Protein AF-A0A9J7EUW8-F1 (afdb_monomer_lite)

Foldseek 3Di:
DDDDDDDDDDDDPPDPVVPVDDQDPLNVDDPVVNVVVVVVVVVVVVVVVVVVVVVVVVVVVVVVVVVVVVVVVVVVVVVVVVVVVVVVVVVVVVVVVVVVVVVVVVVVVVVVVVVVVVVVVVVVD

Organism: Spodoptera litura (NCBI:txid69820)

pLDDT: mean 85.17, std 17.38, range [38.09, 98.75]

Structure (mmCIF, N/CA/C/O backbone):
data_AF-A0A9J7EUW8-F1
#
_entry.id   AF-A0A9J7EUW8-F1
#
loop_
_atom_site.group_PDB
_atom_site.id
_atom_site.type_symbol
_atom_site.label_atom_id
_atom_site.label_alt_id
_atom_site.label_comp_id
_atom_site.label_asym_id
_atom_site.label_entity_id
_atom_site.label_seq_id
_atom_site.pdbx_PDB_ins_code
_atom_site.Cartn_x
_atom_site.Cartn_y
_atom_site.Cartn_z
_atom_site.occupancy
_atom_site.B_iso_or_equiv
_atom_site.auth_seq_id
_atom_site.auth_comp_id
_atom_site.auth_asym_id
_atom_site.auth_atom_id
_atom_site.pdbx_PDB_model_num
ATOM 1 N N . MET A 1 1 ? 37.094 64.139 -72.182 1.00 39.59 1 MET A N 1
ATOM 2 C CA . MET A 1 1 ? 36.194 64.150 -71.012 1.00 39.59 1 MET A CA 1
ATOM 3 C C . MET A 1 1 ? 35.930 62.700 -70.637 1.00 39.59 1 MET A C 1
ATOM 5 O O . MET A 1 1 ? 35.504 61.953 -71.498 1.00 39.59 1 MET A O 1
ATOM 9 N N . SER A 1 2 ? 36.333 62.350 -69.415 1.00 41.97 2 SER A N 1
ATOM 10 C CA . SER A 1 2 ? 36.181 61.115 -68.625 1.00 41.97 2 SER A CA 1
ATOM 11 C C . SER A 1 2 ? 35.748 59.803 -69.299 1.00 41.97 2 SER A C 1
ATOM 13 O O . SER A 1 2 ? 34.565 59.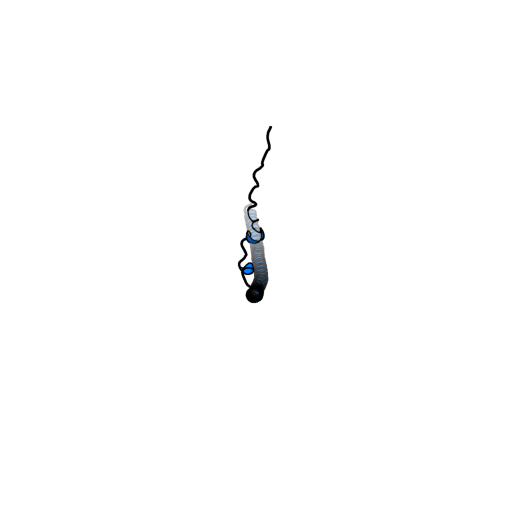580 -69.531 1.00 41.97 2 SER A O 1
ATOM 15 N N . GLU A 1 3 ? 36.700 58.877 -69.438 1.00 38.09 3 GLU A N 1
ATOM 16 C CA . GLU A 1 3 ? 36.446 57.432 -69.425 1.00 38.09 3 GLU A CA 1
ATOM 17 C C . GLU A 1 3 ? 36.535 56.939 -67.974 1.00 38.09 3 GLU A C 1
ATOM 19 O O . GLU A 1 3 ? 37.537 57.153 -67.291 1.00 38.09 3 GLU A O 1
ATOM 24 N N . ALA A 1 4 ? 35.461 56.326 -67.480 1.00 46.88 4 ALA A N 1
ATOM 25 C CA . ALA A 1 4 ? 35.409 55.716 -66.159 1.00 46.88 4 ALA A CA 1
ATOM 26 C C . ALA A 1 4 ? 35.731 54.221 -66.286 1.00 46.88 4 ALA A C 1
ATOM 28 O O . ALA A 1 4 ? 34.871 53.425 -66.652 1.00 46.88 4 ALA A O 1
ATOM 29 N N . THR A 1 5 ? 36.966 53.830 -65.980 1.00 49.69 5 THR A N 1
ATOM 30 C CA . THR A 1 5 ? 37.332 52.420 -65.794 1.00 49.69 5 THR A CA 1
ATOM 31 C C . THR A 1 5 ? 37.075 52.021 -64.344 1.00 49.69 5 THR A C 1
ATOM 33 O O . THR A 1 5 ? 37.819 52.395 -63.437 1.00 49.69 5 THR A O 1
ATOM 36 N N . THR A 1 6 ? 35.993 51.282 -64.121 1.00 44.34 6 THR A N 1
ATOM 37 C CA . THR A 1 6 ? 35.682 50.611 -62.853 1.00 44.34 6 THR A CA 1
ATOM 38 C C . THR A 1 6 ? 36.662 49.447 -62.638 1.00 44.34 6 THR A C 1
ATOM 40 O O . THR A 1 6 ? 36.895 48.694 -63.584 1.00 44.34 6 THR A O 1
ATOM 43 N N . PRO A 1 7 ? 37.253 49.256 -61.443 1.00 47.59 7 PRO A N 1
ATOM 44 C CA . PRO A 1 7 ? 38.149 48.131 -61.205 1.00 47.59 7 PRO A CA 1
ATOM 45 C C . PRO A 1 7 ? 37.349 46.837 -61.014 1.00 47.59 7 PRO A C 1
ATOM 47 O O . PRO A 1 7 ? 36.431 46.770 -60.196 1.00 47.59 7 PRO A O 1
ATOM 50 N N . THR A 1 8 ? 37.725 45.803 -61.766 1.00 45.78 8 THR A N 1
ATOM 51 C CA . THR A 1 8 ? 37.272 44.418 -61.601 1.00 45.78 8 THR A CA 1
ATOM 52 C C . THR A 1 8 ? 37.619 43.932 -60.196 1.00 45.78 8 THR A C 1
ATOM 54 O O . THR A 1 8 ? 38.791 43.758 -59.862 1.00 45.78 8 THR A O 1
ATOM 57 N N . ALA A 1 9 ? 36.599 43.723 -59.365 1.00 47.44 9 ALA A N 1
ATOM 58 C CA . ALA A 1 9 ? 36.744 43.048 -58.086 1.00 47.44 9 ALA A CA 1
ATOM 59 C C . ALA A 1 9 ? 37.072 41.569 -58.337 1.00 47.44 9 ALA A C 1
ATOM 61 O O . ALA A 1 9 ? 36.306 40.854 -58.978 1.00 47.44 9 ALA A O 1
ATOM 62 N N . THR A 1 10 ? 38.225 41.127 -57.840 1.00 49.84 10 THR A N 1
ATOM 63 C CA . THR A 1 10 ? 38.599 39.716 -57.736 1.00 49.84 10 THR A CA 1
ATOM 64 C C . THR A 1 10 ? 37.531 38.977 -56.934 1.00 49.84 10 THR A C 1
ATOM 66 O O . THR A 1 10 ? 37.379 39.212 -55.735 1.00 49.84 10 THR A O 1
ATOM 69 N N . GLU A 1 11 ? 36.781 38.101 -57.597 1.00 47.97 11 GLU A N 1
ATOM 70 C CA . GLU A 1 11 ? 35.831 37.194 -56.961 1.00 47.97 11 GLU A CA 1
ATOM 71 C C . GLU A 1 11 ? 36.620 36.219 -56.076 1.00 47.97 11 GLU A C 1
ATOM 73 O O . GLU A 1 11 ? 37.405 35.399 -56.556 1.00 47.97 11 GLU A O 1
ATOM 78 N N . ALA A 1 12 ? 36.484 36.373 -54.758 1.00 53.88 12 ALA A N 1
ATOM 79 C CA . ALA A 1 12 ? 37.013 35.412 -53.803 1.00 53.88 12 ALA A CA 1
ATOM 80 C C . ALA A 1 12 ? 36.335 34.051 -54.048 1.00 53.88 12 ALA A C 1
ATOM 82 O O . ALA A 1 12 ? 35.129 34.026 -54.304 1.00 53.88 12 ALA A O 1
ATOM 83 N N . PRO A 1 13 ? 37.064 32.922 -53.968 1.00 55.16 13 PRO A N 1
ATOM 84 C CA . PRO A 1 13 ? 36.461 31.611 -54.155 1.00 55.16 13 PRO A CA 1
ATOM 85 C C . PRO A 1 13 ? 35.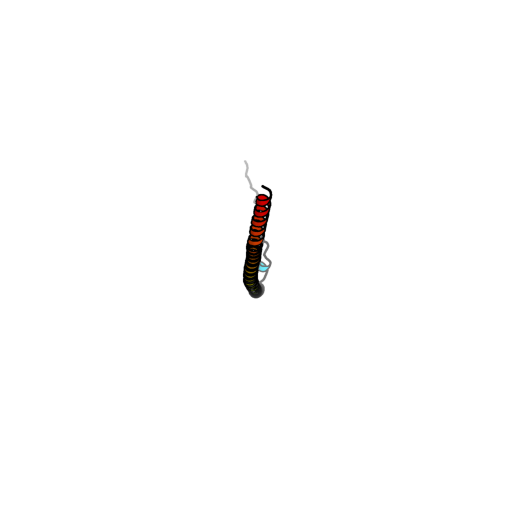354 31.435 -53.115 1.00 55.16 13 PRO A C 1
ATOM 87 O O . PRO A 1 13 ? 35.623 31.497 -51.913 1.00 55.16 13 PRO A O 1
ATOM 90 N N . ALA A 1 14 ? 34.116 31.260 -53.582 1.00 57.59 14 ALA A N 1
ATOM 91 C CA . ALA A 1 14 ? 32.973 30.976 -52.730 1.00 57.59 14 ALA A CA 1
ATOM 92 C C . ALA A 1 14 ? 33.313 29.763 -51.855 1.00 57.59 14 ALA A C 1
ATOM 94 O O . ALA A 1 14 ? 33.478 28.648 -52.355 1.00 57.59 14 ALA A O 1
ATOM 95 N N . LEU A 1 15 ? 33.487 29.998 -50.553 1.00 58.06 15 LEU A N 1
ATOM 96 C CA . LEU A 1 15 ? 33.578 28.930 -49.570 1.00 58.06 15 LEU A CA 1
ATOM 97 C C . LEU A 1 15 ? 32.256 28.165 -49.656 1.00 58.06 15 LEU A C 1
ATOM 99 O O . LEU A 1 15 ? 31.205 28.723 -49.367 1.00 58.06 15 LEU A O 1
ATOM 103 N N . ASP A 1 16 ? 32.314 26.919 -50.127 1.00 61.31 16 ASP A N 1
ATOM 104 C CA . ASP A 1 16 ? 31.178 26.001 -50.164 1.00 61.31 16 ASP A CA 1
ATOM 105 C C . ASP A 1 16 ? 30.594 25.917 -48.744 1.00 61.31 16 ASP A C 1
ATOM 107 O O . ASP A 1 16 ? 31.201 25.320 -47.851 1.00 61.31 16 ASP A O 1
ATOM 111 N N . ASP A 1 17 ? 29.429 26.540 -48.524 1.00 58.59 17 ASP A N 1
ATOM 112 C CA . ASP A 1 17 ? 28.730 26.624 -47.228 1.00 58.59 17 ASP A CA 1
ATOM 113 C C . ASP A 1 17 ? 28.528 25.243 -46.569 1.00 58.59 17 ASP A C 1
ATOM 115 O O . ASP A 1 17 ? 28.298 25.130 -45.363 1.00 58.59 17 ASP A O 1
ATOM 119 N N . ARG A 1 18 ? 28.674 24.157 -47.342 1.00 58.44 18 ARG A N 1
ATOM 120 C CA . ARG A 1 18 ? 28.640 22.766 -46.870 1.00 58.44 18 ARG A CA 1
ATOM 121 C C . ARG A 1 18 ? 29.793 22.380 -45.935 1.00 58.44 18 ARG A C 1
ATOM 123 O O . ARG A 1 18 ? 29.681 21.348 -45.268 1.00 58.44 18 ARG A O 1
ATOM 130 N N . ASP A 1 19 ? 30.863 23.171 -45.864 1.00 56.19 19 ASP A N 1
ATOM 131 C CA . ASP A 1 19 ? 32.008 22.939 -44.970 1.00 56.19 19 ASP A CA 1
ATOM 132 C C . ASP A 1 19 ? 32.023 23.842 -43.721 1.00 56.19 19 ASP A C 1
ATOM 134 O O . ASP A 1 19 ? 32.859 23.643 -42.837 1.00 56.19 19 ASP A O 1
ATOM 138 N N . VAL A 1 20 ? 31.072 24.777 -43.594 1.00 60.00 20 VAL A N 1
ATOM 139 C CA . VAL A 1 20 ? 30.965 25.692 -42.438 1.00 60.00 20 VAL A CA 1
ATOM 140 C C . VAL A 1 20 ? 30.348 25.003 -41.214 1.00 60.00 20 VAL A C 1
ATOM 142 O O . VAL A 1 20 ? 30.592 25.403 -40.074 1.00 60.00 20 VAL A O 1
ATOM 145 N N . GLU A 1 21 ? 29.586 23.926 -41.408 1.00 67.44 21 GLU A N 1
ATOM 146 C CA . GLU A 1 21 ? 28.952 23.229 -40.294 1.00 67.44 21 GLU A CA 1
ATOM 147 C C . GLU A 1 21 ? 29.915 22.215 -39.648 1.00 67.44 21 GLU A C 1
ATOM 149 O O . GLU A 1 21 ? 30.407 21.310 -40.337 1.00 67.44 21 GLU A O 1
ATOM 154 N N . PRO A 1 22 ? 30.171 22.290 -38.322 1.00 68.00 22 PRO A N 1
ATOM 155 C CA . PRO A 1 22 ? 31.006 21.318 -37.630 1.00 68.00 22 PRO A CA 1
ATOM 156 C C . PRO A 1 22 ? 30.479 19.906 -37.888 1.00 68.00 22 PRO A C 1
ATOM 158 O O . PRO A 1 22 ? 29.422 19.506 -37.389 1.00 68.00 22 PRO A O 1
ATOM 161 N N . ARG A 1 23 ? 31.199 19.127 -38.706 1.00 65.25 23 ARG A N 1
ATOM 162 C CA . ARG A 1 23 ? 30.791 17.756 -39.021 1.00 65.25 23 ARG A CA 1
ATOM 163 C C . ARG A 1 23 ? 30.718 16.975 -37.717 1.00 65.25 23 ARG A C 1
ATOM 165 O O . ARG A 1 23 ? 31.746 16.705 -37.094 1.00 65.25 23 ARG A O 1
ATOM 172 N N . THR A 1 24 ? 29.503 16.573 -37.338 1.00 78.38 24 THR A N 1
ATOM 173 C CA . THR A 1 24 ? 29.298 15.681 -36.195 1.00 78.38 24 THR A CA 1
ATOM 174 C C . THR A 1 24 ? 30.211 14.461 -36.346 1.00 78.38 24 THR A C 1
ATOM 176 O O . THR A 1 24 ? 30.476 14.039 -37.479 1.00 78.38 24 THR A O 1
ATOM 179 N N . PRO A 1 25 ? 30.710 13.858 -35.253 1.00 79.44 25 PRO A N 1
ATOM 180 C CA . PRO A 1 25 ? 31.646 12.737 -35.340 1.00 79.44 25 PRO A CA 1
ATOM 181 C C . PRO A 1 25 ? 31.179 11.647 -36.315 1.00 79.44 25 PRO A C 1
ATOM 183 O O . PRO A 1 25 ? 31.968 11.155 -37.114 1.00 79.44 25 PRO A O 1
ATOM 186 N N . MET A 1 26 ? 29.870 11.378 -36.361 1.00 80.06 26 MET A N 1
ATOM 187 C CA . MET A 1 26 ? 29.241 10.428 -37.282 1.00 80.06 26 MET A CA 1
ATOM 188 C C . MET A 1 26 ? 29.332 10.831 -38.765 1.00 80.06 26 MET A C 1
ATOM 190 O O . MET A 1 26 ? 29.499 9.965 -39.623 1.00 80.06 26 MET A O 1
ATOM 194 N N . LYS A 1 27 ? 29.262 12.131 -39.096 1.00 79.56 27 LYS A N 1
ATOM 195 C CA . LYS A 1 27 ? 29.448 12.646 -40.467 1.00 79.56 27 LYS A CA 1
ATOM 196 C C . LYS A 1 27 ? 30.890 12.438 -40.968 1.00 79.56 27 LYS A C 1
ATOM 198 O O . LYS A 1 27 ? 31.079 12.371 -42.178 1.00 79.56 27 LYS A O 1
ATOM 203 N N . ARG A 1 28 ? 31.875 12.277 -40.068 1.00 82.06 28 ARG A N 1
ATOM 204 C CA . ARG A 1 28 ? 33.297 12.017 -40.391 1.00 82.06 28 ARG A CA 1
ATOM 205 C C . ARG A 1 28 ? 33.628 10.539 -40.634 1.00 82.06 28 ARG A C 1
ATOM 207 O O . ARG A 1 28 ? 34.718 10.223 -41.105 1.00 82.06 28 ARG A O 1
ATOM 214 N N . LEU A 1 29 ? 32.727 9.619 -40.289 1.00 81.81 29 LEU A N 1
ATOM 215 C CA . LEU A 1 29 ? 32.942 8.183 -40.479 1.00 81.81 29 LEU A CA 1
ATOM 216 C C . LEU A 1 29 ? 32.622 7.766 -41.926 1.00 81.81 29 LEU A C 1
ATOM 218 O O . LEU A 1 29 ? 31.697 8.284 -42.542 1.00 81.81 29 LEU A O 1
ATOM 222 N N . GLY A 1 30 ? 33.355 6.786 -42.463 1.00 89.69 30 GLY A N 1
ATOM 223 C CA . GLY A 1 30 ? 32.986 6.111 -43.716 1.00 89.69 30 GLY A CA 1
ATOM 224 C C . GLY A 1 30 ? 31.791 5.169 -43.520 1.00 89.69 30 GLY A C 1
ATOM 225 O O . GLY A 1 30 ? 31.505 4.778 -42.388 1.00 89.69 30 GLY A O 1
ATOM 226 N N . SER A 1 31 ? 31.114 4.779 -44.606 1.00 89.75 31 SER A N 1
ATOM 227 C CA . SER A 1 31 ? 29.863 3.991 -44.569 1.00 89.75 31 SER A CA 1
ATOM 228 C C . SER A 1 31 ? 29.940 2.747 -43.665 1.00 89.75 31 SER A C 1
ATOM 230 O O . SER A 1 31 ? 29.134 2.598 -42.748 1.00 89.75 31 SER A O 1
ATOM 232 N N . THR A 1 32 ? 30.984 1.922 -43.809 1.00 92.38 32 THR A N 1
ATOM 233 C CA . THR A 1 32 ? 31.192 0.715 -42.987 1.00 92.38 32 THR A CA 1
ATOM 234 C C . THR A 1 32 ? 31.333 1.026 -41.495 1.00 92.38 32 THR A C 1
ATOM 236 O O . THR A 1 32 ? 30.755 0.340 -40.653 1.00 92.38 32 THR A O 1
ATOM 239 N N . ARG A 1 33 ? 32.065 2.094 -41.145 1.00 91.38 33 ARG A N 1
ATOM 240 C CA . ARG A 1 33 ? 32.227 2.520 -39.746 1.00 91.38 33 ARG A CA 1
ATOM 241 C C . ARG A 1 33 ? 30.926 3.083 -39.174 1.00 91.38 33 ARG A C 1
ATOM 243 O O . ARG A 1 33 ? 30.636 2.828 -38.009 1.00 91.38 33 ARG A O 1
ATOM 250 N N . LYS A 1 34 ? 30.129 3.801 -39.977 1.00 91.06 34 LYS A N 1
ATOM 251 C CA . LYS A 1 34 ? 28.790 4.254 -39.562 1.00 91.06 34 LYS A CA 1
ATOM 252 C C . LYS A 1 34 ? 27.884 3.062 -39.265 1.00 91.06 34 LYS A C 1
ATOM 254 O O . LYS A 1 34 ? 27.238 3.054 -38.227 1.00 91.06 34 LYS A O 1
ATOM 259 N N . LEU A 1 35 ? 27.880 2.042 -40.126 1.00 92.19 35 LEU A N 1
ATOM 260 C CA . LEU A 1 35 ? 27.063 0.844 -39.925 1.00 92.19 35 LEU A CA 1
ATOM 261 C C . LEU A 1 35 ? 27.422 0.117 -38.620 1.00 92.19 35 LEU A C 1
ATOM 263 O O . LEU A 1 35 ? 26.531 -0.230 -37.848 1.00 92.19 35 LEU A O 1
ATOM 267 N N . ALA A 1 36 ? 28.718 -0.049 -38.339 1.00 92.00 36 ALA A N 1
ATOM 268 C CA . ALA A 1 36 ? 29.182 -0.628 -37.079 1.00 92.00 36 ALA A CA 1
ATOM 269 C C . ALA A 1 36 ? 28.758 0.216 -35.862 1.00 92.00 36 ALA A C 1
ATOM 271 O O . ALA A 1 36 ? 28.263 -0.328 -34.876 1.00 92.00 36 ALA A O 1
ATOM 272 N N . ALA A 1 37 ? 28.885 1.546 -35.946 1.00 91.69 37 ALA A N 1
ATOM 273 C CA . ALA A 1 37 ? 28.454 2.453 -34.884 1.00 91.69 37 ALA A CA 1
ATOM 274 C C . ALA A 1 37 ? 26.939 2.370 -34.630 1.00 91.69 37 ALA A C 1
ATOM 276 O O . ALA A 1 37 ? 26.522 2.250 -33.481 1.00 91.69 37 ALA A O 1
ATOM 277 N N . PHE A 1 38 ? 26.115 2.362 -35.681 1.00 93.88 38 PHE A N 1
ATOM 278 C CA . PHE A 1 38 ? 24.664 2.215 -35.547 1.00 93.88 38 PHE A CA 1
ATOM 279 C C . PHE A 1 38 ? 24.265 0.859 -34.963 1.00 93.88 38 PHE A C 1
ATOM 281 O O . PHE A 1 38 ? 23.363 0.804 -34.130 1.00 93.88 38 PHE A O 1
ATOM 288 N N . ASN A 1 39 ? 24.944 -0.226 -35.345 1.00 95.88 39 ASN A N 1
ATOM 289 C CA . ASN A 1 39 ? 24.672 -1.541 -34.769 1.00 95.88 39 ASN A CA 1
ATOM 290 C C . ASN A 1 39 ? 25.006 -1.576 -33.268 1.00 95.88 39 ASN A C 1
ATOM 292 O O . ASN A 1 39 ? 24.178 -2.010 -32.471 1.00 95.88 39 ASN A O 1
ATOM 296 N N . ASN A 1 40 ? 26.152 -1.013 -32.871 1.00 96.44 40 ASN A N 1
ATOM 297 C CA . ASN A 1 40 ? 26.529 -0.889 -31.461 1.00 96.44 40 ASN A CA 1
ATOM 298 C C . ASN A 1 40 ? 25.524 -0.050 -30.662 1.00 96.44 40 ASN A C 1
ATOM 300 O O . ASN A 1 40 ? 25.113 -0.466 -29.583 1.00 96.44 40 ASN A O 1
ATOM 304 N N . ILE A 1 41 ? 25.085 1.096 -31.194 1.00 96.19 41 ILE A N 1
ATOM 305 C CA . ILE A 1 41 ? 24.066 1.937 -30.546 1.00 96.19 41 ILE A CA 1
ATOM 306 C C . ILE A 1 41 ? 22.758 1.159 -30.391 1.00 96.19 41 ILE A C 1
ATOM 308 O O . ILE A 1 41 ? 22.180 1.138 -29.311 1.00 96.19 41 ILE A O 1
ATOM 312 N N . ARG A 1 42 ? 22.308 0.463 -31.440 1.00 97.88 42 ARG A N 1
ATOM 313 C CA . ARG A 1 42 ? 21.093 -0.359 -31.386 1.00 97.88 42 ARG A CA 1
ATOM 314 C C . ARG A 1 42 ? 21.198 -1.454 -30.321 1.00 97.88 42 ARG A C 1
ATOM 316 O O . ARG A 1 42 ? 20.239 -1.665 -29.583 1.00 97.88 42 ARG A O 1
ATOM 323 N N . MET A 1 43 ? 22.345 -2.128 -30.221 1.00 98.19 43 MET A N 1
ATOM 324 C CA . MET A 1 43 ? 22.594 -3.122 -29.173 1.00 98.19 43 MET A CA 1
ATOM 325 C C . MET A 1 43 ? 22.551 -2.500 -27.774 1.00 98.19 43 MET A C 1
ATOM 327 O O . MET A 1 43 ? 21.885 -3.042 -26.898 1.00 98.19 43 MET A O 1
ATOM 331 N N . GLN A 1 44 ? 23.203 -1.351 -27.574 1.00 98.38 44 GLN A N 1
ATOM 332 C CA . GLN A 1 44 ? 23.191 -0.644 -26.290 1.00 98.38 44 GLN A CA 1
ATOM 333 C C . GLN A 1 44 ? 21.777 -0.230 -25.881 1.00 98.38 44 GLN A C 1
ATOM 335 O O . GLN A 1 44 ? 21.385 -0.470 -24.744 1.00 98.38 44 GLN A O 1
ATOM 340 N N . LEU A 1 45 ? 20.998 0.337 -26.805 1.00 98.44 45 LEU A N 1
ATOM 341 C CA . LEU A 1 45 ? 19.611 0.723 -26.544 1.00 98.44 45 LEU A CA 1
ATOM 342 C C . LEU A 1 45 ? 18.741 -0.493 -26.209 1.00 98.44 45 LEU A C 1
ATOM 344 O O . LEU A 1 45 ? 17.947 -0.429 -25.280 1.00 98.44 45 LEU A O 1
ATOM 348 N N . SER A 1 46 ? 18.934 -1.614 -26.910 1.00 98.19 46 SER A N 1
ATOM 349 C CA . SER A 1 46 ? 18.187 -2.850 -26.636 1.00 98.19 46 SER A CA 1
ATOM 350 C C . SER A 1 46 ? 18.472 -3.380 -25.227 1.00 98.19 46 SER A C 1
ATOM 352 O O . SER A 1 46 ? 17.552 -3.755 -24.505 1.00 98.19 46 SER A O 1
ATOM 354 N N . GLU A 1 47 ? 19.740 -3.369 -24.807 1.00 98.50 47 GLU A N 1
ATOM 355 C CA . GLU A 1 47 ? 20.114 -3.795 -23.456 1.00 98.50 47 GLU A CA 1
ATOM 356 C C . GLU A 1 47 ? 19.610 -2.815 -22.388 1.00 98.50 47 GLU A C 1
ATOM 358 O O . GLU A 1 47 ? 19.125 -3.242 -21.342 1.00 98.50 47 GLU A O 1
ATOM 363 N N . GLN A 1 48 ? 19.650 -1.506 -22.653 1.00 98.56 48 GLN A N 1
ATOM 364 C CA . GLN A 1 48 ? 19.080 -0.502 -21.749 1.00 98.56 48 GLN A CA 1
ATOM 365 C C . GLN A 1 48 ? 17.579 -0.706 -21.547 1.00 98.56 48 GLN A C 1
ATOM 367 O O . GLN A 1 48 ? 17.118 -0.668 -20.406 1.00 98.56 48 GLN A O 1
ATOM 372 N N . THR A 1 49 ? 16.826 -0.972 -22.618 1.00 98.44 49 THR A N 1
ATOM 373 C CA . THR A 1 49 ? 15.403 -1.314 -22.522 1.00 98.44 49 THR A CA 1
ATOM 374 C C . THR A 1 49 ? 15.198 -2.540 -21.636 1.00 98.44 49 THR A C 1
ATOM 376 O O . THR A 1 49 ? 14.431 -2.4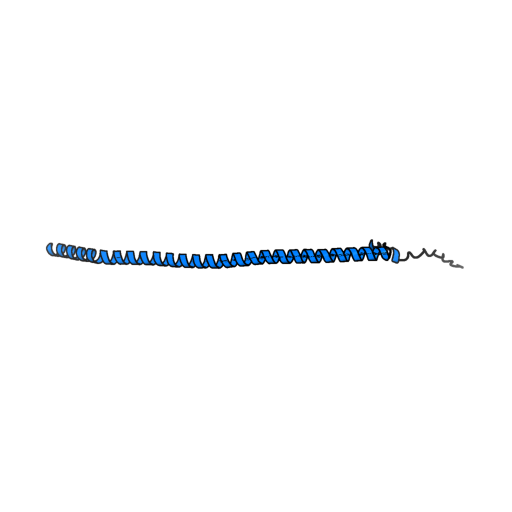64 -20.679 1.00 98.44 49 THR A O 1
ATOM 379 N N . ARG A 1 50 ? 15.959 -3.619 -21.859 1.00 98.56 50 ARG A N 1
ATOM 380 C CA . ARG A 1 50 ? 15.872 -4.850 -21.056 1.00 98.56 50 ARG A CA 1
ATOM 381 C C . ARG A 1 50 ? 16.142 -4.608 -19.567 1.00 98.56 50 ARG A C 1
ATOM 383 O O . ARG A 1 50 ? 15.445 -5.142 -18.707 1.00 98.56 50 ARG A O 1
ATOM 390 N N . VAL A 1 51 ? 17.155 -3.803 -19.242 1.00 98.56 51 VAL A N 1
ATOM 391 C CA . VAL A 1 51 ? 17.497 -3.462 -17.851 1.00 98.56 51 VAL A CA 1
ATOM 392 C C . VAL A 1 51 ? 16.407 -2.608 -17.203 1.00 98.56 51 VAL A C 1
ATOM 394 O O . VAL A 1 51 ? 16.079 -2.823 -16.035 1.00 98.56 51 VAL A O 1
ATOM 397 N N . LEU A 1 52 ? 15.834 -1.651 -17.937 1.00 98.62 52 LEU A N 1
ATOM 398 C CA . LEU A 1 52 ? 14.737 -0.823 -17.433 1.00 98.62 52 LEU A CA 1
ATOM 399 C C . LEU A 1 52 ? 13.474 -1.649 -17.179 1.00 98.62 52 LEU A C 1
ATOM 401 O O . LEU A 1 52 ? 12.854 -1.463 -16.135 1.00 98.62 52 LEU A O 1
ATOM 405 N N . GLU A 1 53 ? 13.134 -2.582 -18.067 1.00 98.62 53 GLU A N 1
ATOM 406 C CA . GLU A 1 53 ? 12.024 -3.524 -17.872 1.00 98.62 53 GLU A CA 1
ATOM 407 C C . GLU A 1 53 ? 12.240 -4.393 -16.629 1.00 98.62 53 GLU A C 1
ATOM 409 O O . GLU A 1 53 ? 11.376 -4.446 -15.757 1.00 98.62 53 GLU A O 1
ATOM 414 N N . ALA A 1 54 ? 13.425 -4.997 -16.481 1.00 98.50 54 ALA A N 1
ATOM 415 C CA . ALA A 1 54 ? 13.755 -5.804 -15.306 1.00 98.50 54 ALA A CA 1
ATOM 416 C C . ALA A 1 54 ? 13.685 -4.991 -14.002 1.00 98.50 54 ALA A C 1
ATOM 418 O O . ALA A 1 54 ? 13.204 -5.477 -12.977 1.00 98.50 54 ALA A O 1
ATOM 419 N N . ARG A 1 55 ? 14.143 -3.733 -14.033 1.00 98.44 55 ARG A N 1
ATOM 420 C CA . ARG A 1 55 ? 14.037 -2.825 -12.888 1.00 98.44 55 ARG A CA 1
ATOM 421 C C . ARG A 1 55 ? 12.583 -2.475 -12.581 1.00 98.44 55 ARG A C 1
ATOM 423 O O . ARG A 1 55 ? 12.224 -2.456 -11.407 1.00 98.44 55 ARG A O 1
ATOM 430 N N . ALA A 1 56 ? 11.776 -2.185 -13.599 1.00 98.50 56 ALA A N 1
ATOM 431 C CA . ALA A 1 56 ? 10.364 -1.862 -13.434 1.00 98.50 56 ALA A CA 1
ATOM 432 C C . ALA A 1 56 ? 9.610 -3.031 -12.786 1.00 98.50 56 ALA A C 1
ATOM 434 O O . ALA A 1 56 ? 8.922 -2.823 -11.787 1.00 98.50 56 ALA A O 1
ATOM 435 N N . GLU A 1 57 ? 9.835 -4.253 -13.269 1.00 98.56 57 GLU A N 1
ATOM 436 C CA . GLU A 1 57 ? 9.251 -5.472 -12.702 1.00 98.56 57 GLU A CA 1
ATOM 437 C C . GLU A 1 57 ? 9.667 -5.670 -11.238 1.00 98.56 57 GLU A C 1
ATOM 439 O O . GLU A 1 57 ? 8.823 -5.871 -10.368 1.00 98.56 57 GLU A O 1
ATOM 444 N N . ALA A 1 58 ? 10.957 -5.507 -10.922 1.00 98.38 58 ALA A N 1
ATOM 445 C CA . ALA A 1 58 ? 11.434 -5.594 -9.543 1.00 98.38 58 ALA A CA 1
ATOM 446 C C . ALA A 1 58 ? 10.765 -4.550 -8.631 1.00 98.38 58 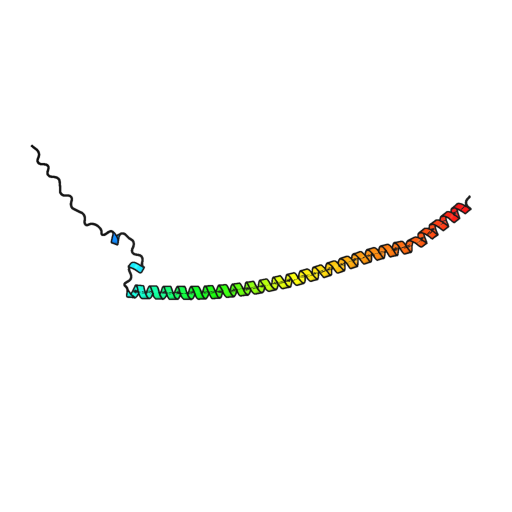ALA A C 1
ATOM 448 O O . ALA A 1 58 ? 10.345 -4.867 -7.517 1.00 98.38 58 ALA A O 1
ATOM 449 N N . THR A 1 59 ? 10.628 -3.303 -9.097 1.00 98.38 59 THR A N 1
ATOM 450 C CA . THR A 1 59 ? 9.946 -2.254 -8.323 1.00 98.38 59 THR A CA 1
ATOM 451 C C . THR A 1 59 ? 8.449 -2.514 -8.167 1.00 98.38 59 THR A C 1
ATOM 453 O O . THR A 1 59 ? 7.900 -2.222 -7.106 1.00 98.38 59 THR A O 1
ATOM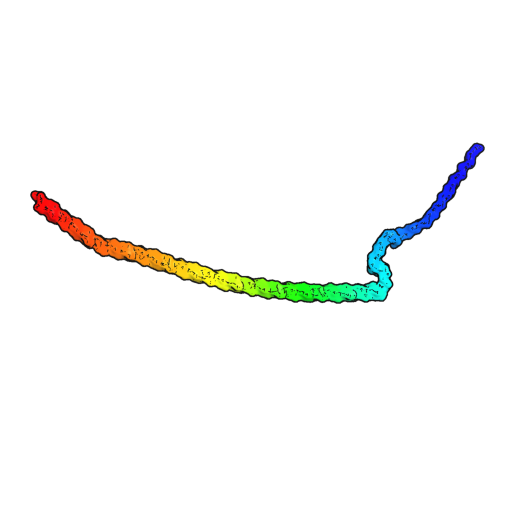 456 N N . ALA A 1 60 ? 7.798 -3.096 -9.178 1.00 98.50 60 ALA A N 1
ATOM 457 C CA . ALA A 1 60 ? 6.400 -3.501 -9.106 1.00 98.50 60 ALA A CA 1
ATOM 458 C C . ALA A 1 60 ? 6.201 -4.638 -8.092 1.00 98.50 60 ALA A C 1
ATOM 460 O O . ALA A 1 60 ? 5.269 -4.575 -7.291 1.00 98.50 60 ALA A O 1
ATOM 461 N N . GLY A 1 61 ? 7.118 -5.612 -8.051 1.00 98.50 61 GLY A N 1
ATOM 462 C CA . GLY A 1 61 ? 7.131 -6.675 -7.044 1.00 98.50 61 GLY A CA 1
ATOM 463 C C . GLY A 1 61 ? 7.194 -6.126 -5.616 1.00 98.50 61 GLY A C 1
ATOM 464 O O . GLY A 1 61 ? 6.320 -6.417 -4.802 1.00 98.50 61 GLY A O 1
ATOM 465 N N . VAL A 1 62 ? 8.157 -5.240 -5.334 1.00 98.50 62 VAL A N 1
ATOM 466 C CA . VAL A 1 62 ? 8.289 -4.594 -4.012 1.00 98.50 62 VAL A CA 1
ATOM 467 C C . VAL A 1 62 ? 7.046 -3.771 -3.653 1.00 98.50 62 VAL A C 1
ATOM 469 O O . VAL A 1 62 ? 6.586 -3.798 -2.510 1.00 98.50 62 VAL A O 1
ATOM 472 N N . ALA A 1 63 ? 6.472 -3.042 -4.615 1.00 98.50 63 ALA A N 1
ATOM 473 C CA . ALA A 1 63 ? 5.236 -2.294 -4.391 1.00 98.50 63 ALA A CA 1
ATOM 474 C C . ALA A 1 63 ? 4.051 -3.221 -4.063 1.00 98.50 63 ALA A C 1
ATOM 476 O O . ALA A 1 63 ? 3.241 -2.887 -3.196 1.00 98.50 63 ALA A O 1
ATOM 477 N N . GLY A 1 64 ? 3.973 -4.390 -4.705 1.00 98.62 64 GLY A N 1
ATOM 478 C CA . GLY A 1 64 ? 2.987 -5.428 -4.404 1.00 98.62 64 GLY A CA 1
ATOM 479 C C . GLY A 1 64 ? 3.122 -5.971 -2.980 1.00 98.62 64 GLY A C 1
ATOM 480 O O . GLY A 1 64 ? 2.136 -6.028 -2.245 1.00 98.62 64 GLY A O 1
ATOM 481 N N . GLU A 1 65 ? 4.344 -6.282 -2.548 1.00 98.56 65 GLU A N 1
ATOM 482 C CA . GLU A 1 65 ? 4.615 -6.724 -1.173 1.00 98.56 65 GLU A CA 1
ATOM 483 C C . GLU A 1 65 ? 4.215 -5.663 -0.137 1.00 98.56 65 GLU A C 1
ATOM 485 O O . GLU A 1 65 ? 3.570 -5.973 0.870 1.00 98.56 65 GLU A O 1
ATOM 490 N N . LEU A 1 66 ? 4.546 -4.393 -0.397 1.00 98.62 66 LEU A N 1
ATOM 491 C CA . LEU A 1 66 ? 4.180 -3.283 0.482 1.00 98.62 66 LEU A CA 1
ATOM 492 C C . LEU A 1 66 ? 2.660 -3.085 0.546 1.00 98.62 66 LEU A C 1
ATOM 494 O O . LEU A 1 66 ? 2.114 -2.851 1.626 1.00 98.62 66 LEU A O 1
ATOM 498 N N . HIS A 1 67 ? 1.973 -3.195 -0.592 1.00 98.50 67 HIS A N 1
ATOM 499 C CA . HIS A 1 67 ? 0.516 -3.136 -0.651 1.00 98.50 67 HIS A CA 1
ATOM 500 C C . HIS A 1 67 ? -0.119 -4.225 0.224 1.00 98.50 67 HIS A C 1
ATOM 502 O O . HIS A 1 67 ? -0.977 -3.929 1.061 1.00 98.50 67 HIS A O 1
ATOM 508 N N . ASP A 1 68 ? 0.339 -5.470 0.095 1.00 98.62 68 ASP A N 1
ATOM 509 C CA . ASP A 1 68 ? -0.170 -6.584 0.891 1.00 98.62 68 ASP A CA 1
ATOM 510 C C . ASP A 1 68 ? 0.123 -6.427 2.384 1.00 98.62 68 ASP A C 1
ATOM 512 O O . ASP A 1 68 ? -0.738 -6.731 3.216 1.00 98.62 68 ASP A O 1
ATOM 516 N N . TYR A 1 69 ? 1.306 -5.922 2.736 1.00 98.62 69 TYR A N 1
ATOM 517 C CA . TYR A 1 69 ? 1.649 -5.594 4.116 1.00 98.62 69 TYR A CA 1
ATOM 518 C C . TYR A 1 69 ? 0.693 -4.546 4.698 1.00 98.62 69 TYR A C 1
ATOM 520 O O . TYR A 1 69 ? 0.105 -4.770 5.758 1.00 98.62 69 TYR A O 1
ATOM 528 N N . CYS A 1 70 ? 0.490 -3.429 3.995 1.00 98.56 70 CYS A N 1
ATOM 529 C CA . CYS A 1 70 ? -0.408 -2.361 4.429 1.00 98.56 70 CYS A CA 1
ATOM 530 C C . CYS A 1 70 ? -1.849 -2.856 4.582 1.00 98.56 70 CYS A C 1
ATOM 532 O O . CYS A 1 70 ? -2.500 -2.529 5.574 1.00 98.56 70 CYS A O 1
ATOM 534 N N . ARG A 1 71 ? -2.327 -3.694 3.653 1.00 98.69 71 ARG A N 1
ATOM 535 C CA . ARG A 1 71 ? -3.658 -4.307 3.732 1.00 98.69 71 ARG A CA 1
ATOM 536 C C . ARG A 1 71 ? -3.811 -5.161 4.991 1.00 98.69 71 ARG A C 1
ATOM 538 O O . ARG A 1 71 ? -4.729 -4.935 5.770 1.00 98.69 71 ARG A O 1
ATOM 545 N N . ARG A 1 72 ? -2.877 -6.089 5.235 1.00 98.75 72 ARG A N 1
ATOM 546 C CA . ARG A 1 72 ? -2.896 -6.942 6.440 1.00 98.75 72 ARG A CA 1
ATOM 547 C C . ARG A 1 72 ? -2.802 -6.123 7.724 1.00 98.75 72 ARG A C 1
ATOM 549 O O . ARG A 1 72 ? -3.435 -6.468 8.718 1.00 98.75 72 ARG A O 1
ATOM 556 N N . ARG A 1 73 ? -2.014 -5.043 7.713 1.00 98.44 73 ARG A N 1
ATOM 557 C CA . ARG A 1 73 ? -1.892 -4.146 8.865 1.00 98.44 73 ARG A CA 1
ATOM 558 C C . ARG A 1 73 ? -3.204 -3.419 9.150 1.00 98.44 73 ARG A C 1
ATOM 560 O O . ARG A 1 73 ? -3.596 -3.356 10.308 1.00 98.44 73 ARG A O 1
ATOM 567 N N . ALA A 1 74 ? -3.895 -2.936 8.118 1.00 98.62 74 ALA A N 1
ATOM 568 C CA . ALA A 1 74 ? -5.198 -2.291 8.265 1.00 98.62 74 ALA A CA 1
ATOM 569 C C . ALA A 1 74 ? -6.255 -3.250 8.838 1.00 98.62 74 ALA A C 1
ATOM 571 O O . ALA A 1 74 ? -6.980 -2.874 9.758 1.00 98.62 74 ALA A O 1
ATOM 572 N N . ASP A 1 75 ? -6.299 -4.496 8.353 1.00 98.56 75 ASP A N 1
ATOM 573 C CA . ASP A 1 75 ? -7.207 -5.526 8.877 1.00 98.56 75 ASP A CA 1
ATOM 574 C C . ASP A 1 75 ? -6.954 -5.775 10.379 1.00 98.56 75 ASP A C 1
ATOM 576 O O . ASP A 1 75 ? -7.885 -5.781 11.187 1.00 98.56 75 ASP A O 1
ATOM 580 N N . LEU A 1 76 ? -5.681 -5.890 10.778 1.00 98.62 76 LEU A N 1
ATOM 581 C CA . LEU A 1 76 ? -5.282 -6.088 12.175 1.00 98.62 76 LEU A CA 1
ATOM 582 C C . LEU A 1 76 ? -5.618 -4.878 13.056 1.00 98.62 76 LEU A C 1
ATOM 584 O O . LEU A 1 76 ? -6.174 -5.046 14.142 1.00 98.62 76 LEU A O 1
ATOM 588 N N . GLU A 1 77 ? -5.285 -3.664 12.612 1.00 98.50 77 GLU A N 1
ATOM 589 C CA . GLU A 1 77 ? -5.586 -2.425 13.339 1.00 98.50 77 GLU A CA 1
ATOM 590 C C . GLU A 1 77 ? -7.098 -2.258 13.549 1.00 98.50 77 GLU A C 1
ATOM 592 O O . GLU A 1 77 ? -7.538 -1.861 14.632 1.00 98.50 77 GLU A O 1
ATOM 597 N N . HIS A 1 78 ? -7.906 -2.629 12.553 1.00 98.56 78 HIS A N 1
ATOM 598 C CA . HIS A 1 78 ? -9.364 -2.598 12.641 1.00 98.56 78 HIS A CA 1
ATOM 599 C C . HIS A 1 78 ? -9.918 -3.609 13.649 1.00 98.56 78 HIS A C 1
ATOM 601 O O . HIS A 1 78 ? -10.762 -3.265 14.485 1.00 98.56 78 HIS A O 1
ATOM 607 N N . ASP A 1 79 ? -9.430 -4.848 13.622 1.00 98.56 79 ASP A N 1
ATOM 608 C CA . ASP A 1 79 ? -9.830 -5.872 14.589 1.00 98.56 79 ASP A CA 1
ATOM 609 C C . ASP A 1 79 ? -9.407 -5.507 16.016 1.00 98.56 79 ASP A C 1
ATOM 611 O O . ASP A 1 79 ? -10.179 -5.680 16.967 1.00 98.56 79 ASP A O 1
ATOM 615 N N . TYR A 1 80 ? -8.219 -4.922 16.170 1.00 98.50 80 TYR A N 1
ATOM 616 C CA . TYR A 1 80 ? -7.742 -4.411 17.448 1.00 98.50 80 TYR A CA 1
ATOM 617 C C . TYR A 1 80 ? -8.621 -3.266 17.969 1.00 98.50 80 TYR A C 1
ATOM 619 O O . TYR A 1 80 ? -9.051 -3.294 19.126 1.00 98.50 80 TYR A O 1
ATOM 627 N N . ALA A 1 81 ? -8.979 -2.303 17.115 1.00 98.44 81 ALA A N 1
ATOM 628 C CA . ALA A 1 81 ? -9.896 -1.222 17.472 1.00 98.44 81 ALA A CA 1
ATOM 629 C C . ALA A 1 81 ? -11.268 -1.759 17.922 1.00 98.44 81 ALA A C 1
ATOM 631 O O . ALA A 1 81 ? -11.814 -1.316 18.936 1.00 98.44 81 ALA A O 1
ATOM 632 N N . ARG A 1 82 ? -11.806 -2.776 17.233 1.00 98.56 82 ARG A N 1
ATOM 633 C CA . ARG A 1 82 ? -13.049 -3.456 17.638 1.00 98.56 82 ARG A CA 1
ATOM 634 C C . ARG A 1 82 ? -12.923 -4.152 18.992 1.00 98.56 82 ARG A C 1
ATOM 636 O O . ARG A 1 82 ? -13.870 -4.124 19.781 1.00 98.56 82 ARG A O 1
ATOM 643 N N . ALA A 1 83 ? -11.792 -4.799 19.270 1.00 98.44 83 ALA A N 1
ATOM 644 C CA . ALA A 1 83 ? -11.543 -5.438 20.560 1.00 98.44 83 ALA A CA 1
ATOM 645 C C . ALA A 1 83 ? -11.478 -4.407 21.699 1.00 98.44 83 ALA A C 1
ATOM 647 O O . ALA A 1 83 ? -12.075 -4.622 22.758 1.00 98.44 83 ALA A O 1
ATOM 648 N N . LEU A 1 84 ? -10.834 -3.262 21.458 1.00 98.50 84 LEU A N 1
ATOM 649 C CA . LEU A 1 84 ? -10.794 -2.150 22.405 1.00 98.50 84 LEU A CA 1
ATOM 650 C C . LEU A 1 84 ? -12.183 -1.558 22.674 1.00 98.50 84 LEU A C 1
ATOM 652 O O . LEU A 1 84 ? -12.519 -1.344 23.837 1.00 98.50 84 LEU A O 1
ATOM 656 N N . ASP A 1 85 ? -13.022 -1.359 21.651 1.00 98.25 85 ASP A N 1
ATOM 657 C CA . ASP A 1 85 ? -14.390 -0.850 21.849 1.00 98.25 85 ASP A CA 1
ATOM 658 C C . ASP A 1 85 ? -15.234 -1.817 22.697 1.00 98.25 85 ASP A C 1
ATOM 660 O O . ASP A 1 85 ? -15.928 -1.407 23.631 1.00 98.25 85 ASP A O 1
ATOM 664 N N . LYS A 1 86 ? -15.115 -3.130 22.453 1.00 98.31 86 LYS A N 1
ATOM 665 C CA . LYS A 1 86 ? -15.765 -4.155 23.287 1.00 98.31 86 LYS A CA 1
ATOM 666 C C . LYS A 1 86 ? -15.302 -4.078 24.741 1.00 98.31 86 LYS A C 1
ATOM 668 O O . LYS A 1 86 ? -16.136 -4.118 25.648 1.00 98.31 86 LYS A O 1
ATOM 673 N N . LEU A 1 87 ? -13.995 -3.950 24.970 1.00 98.19 87 LEU A N 1
ATOM 674 C CA . LEU A 1 87 ? -13.428 -3.830 26.312 1.00 98.19 87 LEU A CA 1
ATOM 675 C C . LEU A 1 87 ? -13.916 -2.557 27.016 1.00 98.19 87 LEU A C 1
ATOM 677 O O . LEU A 1 87 ? -14.345 -2.623 28.168 1.00 98.19 87 LEU A O 1
ATOM 681 N N . ALA A 1 88 ? -13.911 -1.419 26.320 1.00 98.06 88 ALA A N 1
ATOM 682 C CA . ALA A 1 88 ? -14.381 -0.143 26.846 1.00 98.06 88 ALA A CA 1
ATOM 683 C C . ALA A 1 88 ? -15.866 -0.203 27.233 1.00 98.06 88 ALA A C 1
ATOM 685 O O . ALA A 1 88 ? -16.238 0.204 28.337 1.00 98.06 88 ALA A O 1
ATOM 686 N N . ARG A 1 89 ? -16.717 -0.786 26.376 1.00 97.69 89 ARG A N 1
ATOM 687 C CA . ARG A 1 89 ? -18.140 -1.004 26.681 1.00 97.69 89 ARG A CA 1
ATOM 688 C C . ARG A 1 89 ? -18.333 -1.924 27.880 1.00 97.69 89 ARG A C 1
ATOM 690 O O . ARG A 1 89 ? -19.137 -1.608 28.755 1.00 97.69 89 ARG A O 1
ATOM 697 N N . ALA A 1 90 ? -17.584 -3.024 27.959 1.00 97.31 90 ALA A N 1
ATOM 698 C CA . ALA A 1 90 ? -17.650 -3.944 29.092 1.00 97.31 90 ALA A CA 1
ATOM 699 C C . ALA A 1 90 ? -17.228 -3.267 30.407 1.00 97.31 90 ALA A C 1
ATOM 701 O O . ALA A 1 90 ? -17.885 -3.445 31.434 1.00 97.31 90 ALA A O 1
ATOM 702 N N . ALA A 1 91 ? -16.171 -2.451 30.382 1.00 96.94 91 ALA A N 1
ATOM 703 C CA . ALA A 1 91 ? -15.725 -1.678 31.537 1.00 96.94 91 ALA A CA 1
ATOM 704 C C . ALA A 1 91 ? -16.776 -0.640 31.971 1.00 96.94 91 ALA A C 1
ATOM 706 O O . ALA A 1 91 ? -17.126 -0.566 33.151 1.00 96.94 91 ALA A O 1
ATOM 707 N N . ALA A 1 92 ? -17.341 0.109 31.018 1.00 96.25 92 ALA A N 1
ATOM 708 C CA . ALA A 1 92 ? -18.395 1.083 31.286 1.00 96.25 92 ALA A CA 1
ATOM 709 C C . ALA A 1 92 ? -19.659 0.423 31.862 1.00 96.25 92 ALA A C 1
ATOM 711 O O . ALA A 1 92 ? -20.249 0.948 32.810 1.00 96.25 92 ALA A O 1
ATOM 712 N N . GLN A 1 93 ? -20.055 -0.738 31.331 1.00 95.88 93 GLN A N 1
ATOM 713 C CA . GLN A 1 93 ? -21.198 -1.496 31.833 1.00 95.88 93 GLN A CA 1
ATOM 714 C C . GLN A 1 93 ? -20.958 -1.983 33.264 1.00 95.88 93 GLN A C 1
ATOM 716 O O . GLN A 1 93 ? -21.787 -1.728 34.133 1.00 95.88 93 GLN A O 1
ATOM 721 N N . ARG A 1 94 ? -19.787 -2.571 33.552 1.00 95.38 94 ARG A N 1
ATOM 722 C CA . ARG A 1 94 ? -19.417 -2.994 34.914 1.00 95.38 94 ARG A CA 1
ATOM 723 C C . ARG A 1 94 ? -19.503 -1.849 35.920 1.00 95.38 94 ARG A C 1
ATOM 725 O O . ARG A 1 94 ? -19.997 -2.047 37.026 1.00 95.38 94 ARG A O 1
ATOM 732 N N . HIS A 1 95 ? -19.056 -0.652 35.543 1.00 93.25 95 HIS A N 1
ATOM 733 C CA . HIS A 1 95 ? -19.131 0.518 36.415 1.00 93.25 95 HIS A CA 1
ATOM 734 C C . HIS A 1 95 ? -20.581 0.972 36.670 1.00 93.25 95 HIS A C 1
ATOM 736 O O . HIS A 1 95 ? -20.934 1.300 37.806 1.00 93.25 95 HIS A O 1
ATOM 742 N N . LYS A 1 96 ? -21.447 0.949 35.646 1.00 93.44 96 LYS A N 1
ATOM 743 C CA . LYS A 1 96 ? -22.890 1.206 35.813 1.00 93.44 96 LYS A CA 1
ATOM 744 C C . LYS A 1 96 ? -23.540 0.167 36.727 1.00 93.44 96 LYS A C 1
ATOM 746 O O . LYS A 1 96 ? -24.251 0.547 37.655 1.00 93.44 96 LYS A O 1
ATOM 751 N N . ASP A 1 97 ? -23.243 -1.113 36.515 1.00 92.19 97 ASP A N 1
ATOM 752 C CA . ASP A 1 97 ? -23.780 -2.215 37.316 1.00 92.19 97 ASP A CA 1
ATOM 753 C C . ASP A 1 97 ? -23.331 -2.114 38.778 1.00 92.19 97 ASP A C 1
ATOM 755 O O . ASP A 1 97 ? -24.133 -2.315 39.686 1.00 92.19 97 ASP A O 1
ATOM 759 N N . GLN A 1 98 ? -22.067 -1.758 39.032 1.00 89.31 98 GLN A N 1
ATOM 760 C CA . GLN A 1 98 ? -21.568 -1.507 40.386 1.00 89.31 98 GLN A CA 1
ATOM 761 C C . GLN A 1 98 ? -22.314 -0.351 41.052 1.00 89.31 98 GLN A C 1
ATOM 763 O O . GLN A 1 98 ? -22.821 -0.524 42.157 1.00 89.31 98 GLN A O 1
ATOM 768 N N . LYS A 1 99 ? -22.454 0.803 40.384 1.00 85.19 99 LYS A N 1
ATOM 769 C CA . LYS A 1 99 ? -23.233 1.936 40.916 1.00 85.19 99 LYS A CA 1
ATOM 770 C C . LYS A 1 99 ? -24.677 1.552 41.219 1.00 85.19 99 LYS A C 1
ATOM 772 O O . LYS A 1 99 ? -25.190 1.925 42.270 1.00 85.19 99 LYS A O 1
ATOM 777 N N . HIS A 1 100 ? -25.315 0.795 40.328 1.00 87.50 100 HIS A N 1
ATOM 778 C CA . HIS A 1 100 ? -26.676 0.314 40.534 1.00 87.50 100 HIS A CA 1
ATOM 779 C C . HIS A 1 100 ? -26.768 -0.632 41.739 1.00 87.50 100 HIS A C 1
ATOM 781 O O . HIS A 1 100 ? -27.653 -0.462 42.573 1.00 87.50 100 HIS A O 1
ATOM 787 N N . LYS A 1 101 ? -25.812 -1.560 41.892 1.00 86.06 101 LYS A N 1
ATOM 788 C CA . LYS A 1 101 ? -25.711 -2.436 43.069 1.00 86.06 101 LYS A CA 1
ATOM 789 C C . LYS A 1 101 ? -25.528 -1.637 44.356 1.00 86.06 101 LYS A C 1
ATOM 791 O O . LYS A 1 101 ? -26.271 -1.878 45.296 1.00 86.06 101 LYS A O 1
ATOM 796 N N . TYR A 1 102 ? -24.604 -0.673 44.393 1.00 84.94 102 TYR A N 1
ATOM 797 C CA . TYR A 1 102 ? -24.417 0.196 45.559 1.00 84.94 102 TYR A CA 1
ATOM 798 C C . TYR A 1 102 ? -25.680 0.998 45.882 1.00 84.94 102 TYR A C 1
ATOM 800 O O . TYR A 1 102 ? -26.044 1.110 47.045 1.00 84.94 102 TYR A O 1
ATOM 808 N N . ALA A 1 103 ? -26.374 1.536 44.876 1.00 81.75 103 ALA A N 1
ATOM 809 C CA . ALA A 1 103 ? -27.630 2.248 45.091 1.00 81.75 103 ALA A CA 1
ATOM 810 C C . ALA A 1 103 ? -28.709 1.323 45.680 1.00 81.75 103 ALA A C 1
ATOM 812 O O . ALA A 1 103 ? -29.330 1.675 46.681 1.00 81.75 103 ALA A O 1
ATOM 813 N N . LEU A 1 104 ? -28.888 0.129 45.107 1.00 84.44 104 LEU A N 1
ATOM 814 C CA . LEU A 1 104 ? -29.839 -0.869 45.597 1.00 84.44 104 LEU A CA 1
ATOM 815 C C . LEU A 1 104 ? -29.520 -1.344 47.017 1.00 84.44 104 LEU A C 1
ATOM 817 O O . LEU A 1 104 ? -30.442 -1.503 47.808 1.00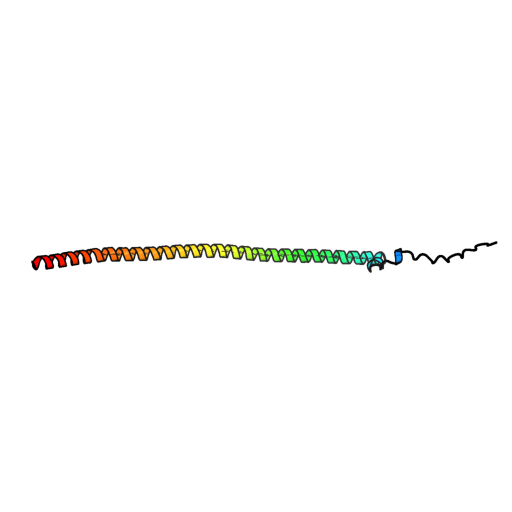 84.44 104 LEU A O 1
ATOM 821 N N . THR A 1 105 ? -28.246 -1.555 47.362 1.00 83.69 105 THR A N 1
ATOM 822 C CA . THR A 1 105 ? -27.869 -2.009 48.708 1.00 83.69 105 THR A CA 1
ATOM 823 C C . THR A 1 105 ? -27.986 -0.902 49.750 1.00 83.69 105 THR A C 1
ATOM 825 O O . THR A 1 105 ? -28.380 -1.188 50.875 1.00 83.69 105 THR A O 1
ATOM 828 N N . LEU A 1 106 ? -27.699 0.360 49.408 1.00 85.44 106 LEU A N 1
ATOM 829 C CA . LEU A 1 106 ? -27.767 1.474 50.364 1.00 85.44 106 LEU A CA 1
ATOM 830 C C . LEU A 1 106 ? -29.192 1.970 50.636 1.00 85.44 106 LEU A C 1
ATOM 832 O O . LEU A 1 106 ? -29.434 2.540 51.699 1.00 85.44 106 LEU A O 1
ATOM 836 N N . LEU A 1 107 ? -30.117 1.804 49.686 1.00 82.62 107 LEU A N 1
ATOM 837 C CA . LEU A 1 107 ? -31.510 2.237 49.830 1.00 82.62 107 LEU A CA 1
ATOM 838 C C . LEU A 1 107 ? -32.191 1.677 51.091 1.00 82.62 107 LEU A C 1
ATOM 840 O O . LEU A 1 107 ? -32.660 2.500 51.877 1.00 82.62 107 LEU A O 1
ATOM 844 N N . PRO A 1 108 ? -32.190 0.352 51.353 1.00 81.50 108 PRO A N 1
ATOM 845 C CA . PRO A 1 108 ? -32.804 -0.202 52.554 1.00 81.50 108 PRO A CA 1
ATOM 846 C C . PRO A 1 108 ? -32.178 0.359 53.833 1.00 81.50 108 PRO A C 1
ATOM 848 O O . PRO A 1 108 ? -32.903 0.799 54.717 1.00 81.50 108 PRO A O 1
ATOM 851 N N . LEU A 1 109 ? -30.844 0.441 53.915 1.00 84.81 109 LEU A N 1
ATOM 852 C CA . LEU A 1 109 ? -30.151 1.027 55.072 1.00 84.81 109 LEU A CA 1
ATOM 853 C C . LEU A 1 109 ? -30.559 2.487 55.317 1.00 84.81 109 LEU A C 1
ATOM 855 O O . LEU A 1 109 ? -30.812 2.871 56.457 1.00 84.81 109 LEU A O 1
ATOM 859 N N . ARG A 1 110 ? -30.664 3.293 54.254 1.00 84.25 110 ARG A N 1
ATOM 860 C CA . ARG A 1 110 ? -31.110 4.691 54.339 1.00 84.25 110 ARG A CA 1
ATOM 861 C C . ARG A 1 110 ? -32.556 4.806 54.805 1.00 84.25 110 ARG A C 1
ATOM 863 O O . ARG A 1 110 ? -32.837 5.620 55.680 1.00 84.25 110 ARG A O 1
ATOM 870 N N . THR A 1 111 ? -33.462 3.997 54.262 1.00 86.69 111 THR A N 1
ATOM 871 C CA . THR A 1 111 ? -34.867 4.001 54.689 1.00 86.69 111 THR A CA 1
ATOM 872 C C . THR A 1 111 ? -35.019 3.550 56.136 1.00 86.69 111 THR A C 1
ATOM 874 O O . THR A 1 111 ? -35.731 4.200 56.893 1.00 86.69 111 THR A O 1
ATOM 877 N N . THR A 1 112 ? -34.302 2.507 56.562 1.00 88.06 112 THR A N 1
ATOM 878 C CA . THR A 1 112 ? -34.355 2.026 57.949 1.00 88.06 112 THR A CA 1
ATOM 879 C C . THR A 1 112 ? -33.807 3.070 58.919 1.00 88.06 112 THR A C 1
ATOM 881 O O . THR A 1 112 ? -34.410 3.308 59.962 1.00 88.06 112 THR A O 1
ATOM 884 N N . ALA A 1 113 ? -32.709 3.746 58.565 1.00 88.69 113 ALA A N 1
ATOM 885 C CA . ALA A 1 113 ? -32.158 4.833 59.372 1.00 88.69 113 ALA A CA 1
ATOM 886 C C . ALA A 1 113 ? -33.139 6.011 59.505 1.00 88.69 113 ALA A C 1
ATOM 888 O O . ALA A 1 113 ? -33.328 6.517 60.608 1.00 88.69 113 ALA A O 1
ATOM 889 N N . LEU A 1 114 ? -33.808 6.416 58.418 1.00 90.12 114 LEU A N 1
ATOM 890 C CA . LEU A 1 114 ? -34.832 7.467 58.466 1.00 90.12 114 LEU A CA 1
ATOM 891 C C . LEU A 1 114 ? -36.022 7.076 59.351 1.00 90.12 114 LEU A C 1
ATOM 893 O O . LEU A 1 114 ? -36.441 7.871 60.189 1.00 90.12 114 LEU A O 1
ATOM 897 N N . VAL A 1 115 ? -36.535 5.850 59.214 1.00 90.69 115 VAL A N 1
ATOM 898 C CA . VAL A 1 115 ? -37.634 5.338 60.054 1.00 90.69 115 VAL A CA 1
ATOM 899 C C . VAL A 1 115 ? -37.234 5.304 61.530 1.00 90.69 115 VAL A C 1
ATOM 901 O O . VAL A 1 115 ? -38.027 5.682 62.395 1.00 90.69 115 VAL A O 1
ATOM 904 N N . TYR A 1 116 ? -36.000 4.890 61.827 1.00 92.06 116 TYR A N 1
ATOM 905 C CA . TYR A 1 116 ? -35.467 4.885 63.186 1.00 92.06 116 TYR A CA 1
ATOM 906 C C . TYR A 1 116 ? -35.390 6.301 63.769 1.00 92.06 116 TYR A C 1
ATOM 908 O O . TYR A 1 116 ? -35.868 6.525 64.877 1.00 92.06 116 TYR A O 1
ATOM 916 N N . ILE A 1 117 ? -34.855 7.268 63.017 1.00 93.00 117 ILE A N 1
ATOM 917 C CA . ILE A 1 117 ? -34.757 8.670 63.452 1.00 93.00 117 ILE A CA 1
ATOM 918 C C . ILE A 1 117 ? -36.148 9.253 63.729 1.00 93.00 117 ILE A C 1
ATOM 920 O O . ILE A 1 117 ? -36.356 9.806 64.806 1.00 93.00 117 ILE A O 1
ATOM 924 N N . LEU A 1 118 ? -37.110 9.066 62.818 1.00 91.06 118 LEU A N 1
ATOM 925 C CA . LEU A 1 118 ? -38.491 9.537 62.996 1.00 91.06 118 LEU A CA 1
ATOM 926 C C . LEU A 1 118 ? -39.170 8.908 64.221 1.00 91.06 118 LEU A C 1
ATOM 928 O O . LEU A 1 118 ? -39.891 9.579 64.956 1.00 91.06 118 LEU A O 1
ATOM 932 N N . SER A 1 119 ? -38.909 7.622 64.471 1.00 88.06 119 SER A N 1
ATOM 933 C CA . SER A 1 119 ? -39.418 6.923 65.656 1.00 88.06 119 SER A CA 1
ATOM 934 C C . SER A 1 119 ? -38.795 7.424 66.957 1.00 88.06 119 SER A C 1
ATOM 936 O O . SER A 1 119 ? -39.414 7.291 68.007 1.00 88.06 119 SER A O 1
ATOM 938 N N . GLN A 1 120 ? -37.570 7.955 66.919 1.00 88.88 120 GLN A N 1
ATOM 939 C CA . GLN A 1 120 ? -36.938 8.559 68.089 1.00 88.88 120 GLN A CA 1
ATOM 940 C C . GLN A 1 120 ? -37.475 9.969 68.318 1.00 88.88 120 GLN A C 1
ATOM 942 O O . GLN A 1 120 ? -37.846 10.275 69.442 1.00 88.88 120 GLN A O 1
ATOM 947 N N . THR A 1 121 ? -37.613 10.796 67.279 1.00 81.75 121 THR A N 1
ATOM 948 C CA . THR A 1 121 ? -38.186 12.145 67.424 1.00 81.75 121 THR A CA 1
ATOM 949 C C . THR A 1 121 ? -39.632 12.111 67.918 1.00 81.75 121 THR A C 1
ATOM 951 O O . THR A 1 121 ? -39.978 12.890 68.789 1.00 81.75 121 THR A O 1
ATOM 954 N N . ALA A 1 122 ? -40.445 11.150 67.462 1.00 78.56 122 ALA A N 1
ATOM 955 C CA . ALA A 1 122 ? -41.835 10.997 67.906 1.00 78.56 122 ALA A CA 1
ATOM 956 C C . ALA A 1 122 ? -42.003 10.499 69.357 1.00 78.56 122 ALA A C 1
ATOM 958 O O . ALA A 1 122 ? -43.118 10.479 69.862 1.00 78.56 122 ALA A O 1
ATOM 959 N N . LYS A 1 123 ? -40.929 10.041 70.015 1.00 73.88 123 LYS A N 1
ATOM 960 C CA . LYS A 1 123 ? -40.935 9.654 71.441 1.00 73.88 123 LYS A CA 1
ATOM 961 C C . LYS A 1 123 ? -40.448 10.772 72.367 1.00 73.88 123 LYS A C 1
ATOM 963 O O . LYS A 1 123 ? -40.477 10.588 73.580 1.00 73.88 123 LYS A O 1
ATOM 968 N N . PHE A 1 124 ? -39.909 11.852 71.802 1.00 61.25 124 PHE A N 1
ATOM 969 C CA . PHE A 1 124 ? -39.396 13.010 72.538 1.00 61.25 124 PHE A CA 1
ATOM 970 C C . PHE A 1 124 ? -40.385 14.194 72.565 1.00 61.25 124 PHE A C 1
ATOM 972 O O . PHE A 1 124 ? -40.076 15.185 73.224 1.00 61.25 124 PHE A O 1
ATOM 979 N N . ASP A 1 125 ? -41.541 14.069 71.900 1.00 52.16 125 ASP A N 1
ATOM 980 C CA . ASP A 1 125 ? -42.750 14.896 72.082 1.00 52.16 125 ASP A CA 1
ATOM 981 C C . ASP A 1 125 ? -43.721 14.206 73.058 1.00 52.16 125 ASP A C 1
ATOM 983 O O . ASP A 1 125 ? -44.371 14.919 73.858 1.00 52.16 125 ASP A O 1
#

Secondary structure (DSSP, 8-state):
----------------GGGSS---GGGGS-HHHHHHHHHHHHHHHHHHHHHHHHHHHHHHHHHHHHHHHHHHHHHHHHHHHHHHHHHHHHHHHHHHHHHHHHHHHHHHHHHHHHHHHHHHHTT--

InterPro domains:
  IPR027267 AH/BAR domain superfamily [G3DSA:1.20.1270.60] (40-123)
  IPR027267 AH/BAR domain superfamily [SSF103657] (42-96)
  IPR051627 SLIT-ROBO Rho GTPase-activating [PTHR14166] (36-102)

Sequence (125 aa):
MSEATTPTATEAPALDDRDVEPRTPMKRLGSTRKLAAFNNIRMQLSEQTRVLEARAEATAGVAGELHDYCRRRADLEHDYARALDKLARAAAQRHKDQKHKYALTLLPLRTTALVYILSQTAKFD

Radius of gyration: 51.27 Å; chains: 1; bounding box: 81×71×144 Å